Protein AF-X0V6H4-F1 (afdb_monomer_lite)

Secondary structure (DSSP, 8-state):
-HHHHHHHHHHHGGG---PPPHHHHHHHHHHHTT-HHHHHHHHHHHHHH-TT-HHHHHHHHHHHHHHHHHHHHHHHHHHHTT-HHHHHHHHHHHHHH-TT-HHHH-

Foldseek 3Di:
DVVVVVVVVVVVVVPPDPDQDPLQVQLVVCVVVLVLVSNLVSLVVSCVVPVPDPVSVVSNLVSLQSQLVVLQVVLVVCVVVVVNVSSVVSLVSSCVSPVPDPPSVD

Structure (mmCIF, N/CA/C/O backbone):
data_AF-X0V6H4-F1
#
_entry.id   AF-X0V6H4-F1
#
loop_
_atom_site.group_PDB
_atom_site.id
_atom_site.type_symbol
_atom_site.label_atom_id
_atom_site.label_alt_id
_atom_site.label_comp_id
_atom_site.label_asym_id
_atom_site.label_entity_id
_atom_site.label_seq_id
_atom_site.pdbx_PDB_ins_code
_atom_site.Cartn_x
_atom_site.Cartn_y
_atom_site.Cartn_z
_atom_site.occupancy
_atom_site.B_iso_or_equiv
_atom_site.auth_seq_id
_atom_site.auth_comp_id
_atom_site.auth_asym_id
_atom_site.auth_atom_id
_atom_site.pdbx_PDB_model_num
ATOM 1 N N . MET A 1 1 ? 27.718 -5.330 -49.406 1.00 53.28 1 MET A N 1
ATOM 2 C CA . MET A 1 1 ? 26.365 -4.816 -49.080 1.00 53.28 1 MET A CA 1
ATOM 3 C C . MET A 1 1 ? 25.532 -5.795 -48.244 1.00 53.28 1 MET A C 1
ATOM 5 O O . MET A 1 1 ? 25.154 -5.422 -47.146 1.00 53.28 1 MET A O 1
ATOM 9 N N . LYS A 1 2 ? 25.337 -7.064 -48.655 1.00 53.59 2 LYS A N 1
ATOM 10 C CA . LYS A 1 2 ? 24.585 -8.075 -47.863 1.00 53.59 2 LYS A CA 1
ATOM 11 C C . LYS A 1 2 ? 25.152 -8.359 -46.454 1.00 53.59 2 LYS A C 1
ATOM 13 O O . LYS A 1 2 ? 24.387 -8.515 -45.513 1.00 53.59 2 LYS A O 1
ATOM 18 N N . LYS A 1 3 ? 26.485 -8.360 -46.294 1.00 55.31 3 LYS A N 1
ATOM 19 C CA . LYS A 1 3 ? 27.165 -8.568 -44.995 1.00 55.31 3 LYS A CA 1
ATOM 20 C C . LYS A 1 3 ? 26.988 -7.395 -44.014 1.00 55.31 3 LYS A C 1
ATOM 22 O O . LYS A 1 3 ? 26.902 -7.619 -42.817 1.00 55.31 3 LYS A O 1
ATOM 27 N N . ILE A 1 4 ? 26.893 -6.166 -44.532 1.00 62.00 4 ILE A N 1
ATOM 28 C CA . ILE A 1 4 ? 26.668 -4.944 -43.736 1.00 62.00 4 ILE A CA 1
ATOM 29 C C . ILE A 1 4 ? 25.207 -4.892 -43.271 1.00 62.00 4 ILE A C 1
ATOM 31 O O . ILE A 1 4 ? 24.944 -4.572 -42.120 1.00 62.00 4 ILE A O 1
ATOM 35 N N . ALA A 1 5 ? 24.269 -5.304 -44.132 1.00 60.19 5 ALA A N 1
ATOM 36 C CA . ALA A 1 5 ? 22.863 -5.454 -43.761 1.00 60.19 5 ALA A CA 1
ATOM 37 C C . ALA A 1 5 ? 22.659 -6.510 -42.656 1.00 60.19 5 ALA A C 1
ATOM 39 O O . ALA A 1 5 ? 21.911 -6.268 -41.716 1.00 60.19 5 ALA A O 1
ATOM 40 N N . PHE A 1 6 ? 23.374 -7.640 -42.712 1.00 59.28 6 PHE A N 1
ATOM 41 C CA . PHE A 1 6 ? 23.331 -8.663 -41.656 1.00 59.28 6 PHE A CA 1
ATOM 42 C C . PHE A 1 6 ? 23.915 -8.173 -40.320 1.00 59.28 6 PHE A C 1
ATOM 44 O O . PHE A 1 6 ? 23.364 -8.470 -39.264 1.00 59.28 6 PHE A O 1
ATOM 51 N N . LEU A 1 7 ? 24.995 -7.385 -40.362 1.00 60.38 7 LEU A N 1
ATOM 52 C CA . LEU A 1 7 ? 25.609 -6.775 -39.176 1.00 60.38 7 LEU A CA 1
ATOM 53 C C . LEU A 1 7 ? 24.702 -5.718 -38.523 1.00 60.38 7 LEU A C 1
ATOM 55 O O . LEU A 1 7 ? 24.609 -5.671 -37.300 1.00 60.38 7 LEU A O 1
ATOM 59 N N . LEU A 1 8 ? 23.988 -4.918 -39.319 1.00 60.44 8 LEU A N 1
ATOM 60 C CA . LEU A 1 8 ? 23.044 -3.912 -38.815 1.00 60.44 8 LEU A CA 1
ATOM 61 C C . LEU A 1 8 ? 21.801 -4.536 -38.162 1.00 60.44 8 LEU A C 1
ATOM 63 O O . LEU A 1 8 ? 21.331 -4.034 -37.144 1.00 60.44 8 LEU A O 1
ATOM 67 N N . VAL A 1 9 ? 21.305 -5.657 -38.694 1.00 63.47 9 VAL A N 1
ATOM 68 C CA . VAL A 1 9 ? 20.187 -6.403 -38.089 1.00 63.47 9 VAL A CA 1
ATOM 69 C C . VAL A 1 9 ? 20.598 -7.034 -36.753 1.00 63.47 9 VAL A C 1
ATOM 71 O O . VAL A 1 9 ? 19.812 -7.015 -35.812 1.00 63.47 9 VAL A O 1
ATOM 74 N N . PHE A 1 10 ? 21.833 -7.529 -36.621 1.00 60.53 10 PHE A N 1
ATOM 75 C CA . PHE A 1 10 ? 22.304 -8.164 -35.382 1.00 60.53 10 PHE A CA 1
ATOM 76 C C . PHE A 1 10 ? 22.498 -7.165 -34.223 1.00 60.53 10 PHE A C 1
ATOM 78 O O . PHE A 1 10 ? 22.247 -7.503 -33.069 1.00 60.53 10 PHE A O 1
ATOM 85 N N . VAL A 1 11 ? 22.885 -5.917 -34.517 1.00 61.41 11 VAL A N 1
ATOM 86 C CA . VAL A 1 11 ? 23.034 -4.847 -33.508 1.00 61.41 11 VAL A CA 1
ATOM 87 C C . VAL A 1 11 ? 21.676 -4.337 -33.001 1.00 61.41 11 VAL A C 1
ATOM 89 O O . VAL A 1 11 ? 21.554 -3.975 -31.831 1.00 61.41 11 VAL A O 1
ATOM 92 N N . ALA A 1 12 ? 20.632 -4.364 -33.836 1.00 59.81 12 ALA A N 1
ATOM 93 C CA . ALA A 1 12 ? 19.298 -3.883 -33.466 1.00 59.81 12 ALA A CA 1
ATOM 94 C C . ALA A 1 12 ? 18.572 -4.778 -32.437 1.00 59.81 12 ALA A C 1
ATOM 96 O O . ALA A 1 12 ? 17.692 -4.304 -31.723 1.00 59.81 12 ALA A O 1
ATOM 97 N N . VAL A 1 13 ? 18.949 -6.056 -32.318 1.00 62.19 13 VAL A N 1
ATOM 98 C CA . VAL A 1 13 ? 18.278 -7.024 -31.424 1.00 62.19 13 VAL A CA 1
ATOM 99 C C . VAL A 1 13 ? 18.721 -6.881 -29.956 1.00 62.19 13 VAL A C 1
ATOM 101 O O . VAL A 1 13 ? 18.020 -7.326 -29.052 1.00 62.19 13 VAL A O 1
ATOM 104 N N . PHE A 1 14 ? 19.836 -6.196 -29.676 1.00 55.81 14 PHE A N 1
ATOM 105 C CA . PHE A 1 14 ? 20.373 -6.059 -28.312 1.00 55.81 14 PHE A CA 1
ATOM 106 C C . PHE A 1 14 ? 19.717 -4.964 -27.450 1.00 55.81 14 PHE A C 1
ATOM 108 O O . PHE A 1 14 ? 20.099 -4.780 -26.297 1.00 55.81 14 PHE A O 1
ATOM 115 N N . TRP A 1 15 ? 18.696 -4.272 -27.955 1.00 56.38 15 TRP A N 1
ATOM 116 C CA . TRP A 1 15 ? 18.015 -3.177 -27.247 1.00 56.38 15 TRP A CA 1
ATOM 117 C C . TRP A 1 15 ? 16.697 -3.607 -26.576 1.00 56.38 15 TRP A C 1
ATOM 119 O O . TRP A 1 15 ? 15.794 -2.796 -26.397 1.00 56.38 15 TRP A O 1
ATOM 129 N N . GLY A 1 16 ? 16.550 -4.894 -26.236 1.00 55.91 16 GLY A N 1
ATOM 130 C CA . GLY A 1 16 ? 15.263 -5.462 -25.809 1.00 55.91 16 GLY A CA 1
ATOM 131 C C . GLY A 1 16 ? 15.116 -5.867 -24.339 1.00 55.91 16 GLY A C 1
ATOM 132 O O . GLY A 1 16 ? 14.002 -6.166 -23.922 1.00 55.91 16 GLY A O 1
ATOM 133 N N . CYS A 1 17 ? 16.182 -5.898 -23.533 1.00 61.69 17 CYS A N 1
ATOM 134 C CA . CYS A 1 17 ? 16.081 -6.323 -22.130 1.00 61.69 17 CYS A CA 1
ATOM 135 C C . CYS A 1 17 ? 15.964 -5.103 -21.204 1.00 61.69 17 CYS A C 1
ATOM 137 O O . CYS A 1 17 ? 16.957 -4.626 -20.655 1.00 61.69 17 CYS A O 1
ATOM 139 N N . GLN A 1 18 ? 14.751 -4.567 -21.031 1.00 67.19 18 GLN A N 1
ATOM 140 C CA . GLN A 1 18 ? 14.499 -3.600 -19.959 1.00 67.19 18 GLN A CA 1
ATOM 141 C C . GLN A 1 18 ? 14.518 -4.332 -18.610 1.00 67.19 18 GLN A C 1
ATOM 143 O O . GLN A 1 18 ? 13.530 -4.924 -18.181 1.00 67.19 18 GLN A O 1
ATOM 148 N N . THR A 1 19 ? 15.664 -4.299 -17.933 1.00 82.44 19 THR A N 1
ATOM 149 C CA . THR A 1 19 ? 15.780 -4.734 -16.537 1.00 82.44 19 THR A CA 1
ATOM 150 C C . THR A 1 19 ? 14.934 -3.818 -15.652 1.00 82.44 19 THR A C 1
ATOM 152 O O . THR A 1 19 ? 15.075 -2.596 -15.709 1.00 82.44 19 THR A O 1
ATOM 155 N N . PHE A 1 20 ? 14.072 -4.394 -14.810 1.00 88.81 20 PHE A N 1
ATOM 156 C CA . PHE A 1 20 ? 13.294 -3.616 -13.843 1.00 88.81 20 PHE A CA 1
ATOM 157 C C . PHE A 1 20 ? 14.189 -2.849 -12.862 1.00 88.81 20 PHE A C 1
ATOM 159 O O . PHE A 1 20 ? 15.260 -3.326 -12.470 1.00 88.81 20 PHE A O 1
ATOM 166 N N . SER A 1 21 ? 13.716 -1.680 -12.431 1.00 94.50 21 SER A N 1
ATOM 167 C CA . SER A 1 21 ? 14.443 -0.805 -11.518 1.00 94.50 21 SER A CA 1
ATOM 168 C C . SER A 1 21 ? 14.668 -1.480 -10.158 1.00 94.50 21 SER A C 1
ATOM 170 O O . SER A 1 21 ? 13.835 -2.280 -9.715 1.00 94.50 21 SER A O 1
ATOM 172 N N . PRO A 1 22 ? 15.760 -1.147 -9.446 1.00 96.62 22 PRO A N 1
ATOM 173 C CA . PRO A 1 22 ? 15.971 -1.624 -8.081 1.00 96.62 22 PRO A CA 1
ATOM 174 C C . PRO A 1 22 ? 14.790 -1.300 -7.158 1.00 96.62 22 PRO A C 1
ATOM 176 O O . PRO A 1 22 ? 14.370 -2.149 -6.382 1.00 96.62 22 PRO A O 1
ATOM 179 N N . SER A 1 23 ? 14.184 -0.115 -7.305 1.00 97.75 23 SER A N 1
ATOM 180 C CA . SER A 1 23 ? 13.012 0.288 -6.521 1.00 97.75 23 SER A CA 1
ATOM 181 C C . SER A 1 23 ? 11.805 -0.618 -6.758 1.00 97.75 23 SER A C 1
ATOM 183 O O . SER A 1 23 ? 11.145 -0.995 -5.799 1.00 97.75 23 SER A O 1
ATOM 185 N N . TYR A 1 24 ? 11.546 -1.035 -8.002 1.00 98.19 24 TYR A N 1
ATOM 186 C CA . TYR A 1 24 ? 10.476 -1.994 -8.285 1.00 98.19 24 TYR A CA 1
ATOM 187 C C . TYR A 1 24 ? 10.735 -3.356 -7.632 1.00 98.19 24 TYR A C 1
ATOM 189 O O . TYR A 1 24 ? 9.814 -3.971 -7.094 1.00 98.19 24 TYR A O 1
ATOM 197 N N . LYS A 1 25 ? 11.989 -3.825 -7.646 1.00 97.75 25 LYS A N 1
ATOM 198 C CA . LYS A 1 25 ? 12.363 -5.092 -7.003 1.00 97.75 25 LYS A CA 1
ATOM 199 C C . LYS A 1 25 ? 12.148 -5.033 -5.492 1.00 97.75 25 LYS A C 1
ATOM 201 O O . LYS A 1 25 ? 11.452 -5.895 -4.971 1.00 97.75 25 LYS A O 1
ATOM 206 N N . SER A 1 26 ? 12.638 -3.989 -4.822 1.00 98.56 26 SER A N 1
ATOM 207 C CA . SER A 1 26 ? 12.424 -3.803 -3.380 1.00 98.56 26 SER A CA 1
ATOM 208 C C . SER A 1 26 ? 10.943 -3.660 -3.021 1.00 98.56 26 SER A C 1
ATOM 210 O O . SER A 1 26 ? 10.497 -4.233 -2.037 1.00 98.56 26 SER A O 1
ATOM 212 N N . GLY A 1 27 ? 10.151 -2.964 -3.846 1.00 98.44 27 GLY A N 1
ATOM 213 C CA . GLY A 1 27 ? 8.703 -2.880 -3.632 1.00 98.44 27 GLY A CA 1
ATOM 214 C C . GLY A 1 27 ? 8.012 -4.236 -3.765 1.00 98.44 27 GLY A C 1
ATOM 215 O O . GLY A 1 27 ? 7.090 -4.538 -3.017 1.00 98.44 27 GLY A O 1
ATOM 216 N N . THR A 1 28 ? 8.499 -5.081 -4.673 1.00 98.44 28 THR A N 1
ATOM 217 C CA . THR A 1 28 ? 7.991 -6.447 -4.858 1.00 98.44 28 THR A CA 1
ATOM 218 C C . THR A 1 28 ? 8.366 -7.357 -3.698 1.00 98.44 28 THR A C 1
ATOM 220 O O . THR A 1 28 ? 7.541 -8.150 -3.264 1.00 98.44 28 THR A O 1
ATOM 223 N N . GLU A 1 29 ? 9.574 -7.219 -3.164 1.00 98.62 29 GLU A N 1
ATOM 224 C CA . GLU A 1 29 ? 10.008 -7.936 -1.966 1.00 98.62 29 GLU A CA 1
ATOM 225 C C . GLU A 1 29 ? 9.170 -7.546 -0.740 1.00 98.62 29 GLU A C 1
ATOM 227 O O . GLU A 1 29 ? 8.610 -8.421 -0.082 1.00 98.62 29 GLU A O 1
ATOM 232 N N . ALA A 1 30 ? 8.977 -6.246 -0.501 1.00 98.69 30 ALA A N 1
ATOM 233 C CA . ALA A 1 30 ? 8.099 -5.752 0.560 1.00 98.69 30 ALA A CA 1
ATOM 234 C C . ALA A 1 30 ? 6.653 -6.259 0.390 1.00 98.69 30 ALA A C 1
ATOM 236 O O . ALA A 1 30 ? 6.048 -6.753 1.337 1.00 98.69 30 ALA A O 1
ATOM 237 N N . ALA A 1 31 ? 6.117 -6.231 -0.835 1.00 98.38 31 ALA A N 1
ATOM 238 C CA . ALA A 1 31 ? 4.785 -6.755 -1.136 1.00 98.38 31 ALA A CA 1
ATOM 239 C C . ALA A 1 31 ? 4.658 -8.264 -0.849 1.00 98.38 31 ALA A C 1
ATOM 241 O O . ALA A 1 31 ? 3.638 -8.706 -0.323 1.00 98.38 31 ALA A O 1
ATOM 242 N N . ILE A 1 32 ? 5.685 -9.063 -1.160 1.00 98.31 32 ILE A N 1
ATOM 243 C CA . ILE A 1 32 ? 5.721 -10.501 -0.834 1.00 98.31 32 ILE A CA 1
ATOM 244 C C . ILE A 1 32 ? 5.680 -10.713 0.685 1.00 98.31 32 ILE A C 1
ATOM 246 O O . ILE A 1 32 ? 4.969 -11.601 1.159 1.00 98.31 32 ILE A O 1
ATOM 250 N N . ASN A 1 33 ? 6.379 -9.865 1.439 1.00 98.31 33 ASN A N 1
ATOM 251 C CA . ASN A 1 33 ? 6.387 -9.890 2.901 1.00 98.31 33 ASN A CA 1
ATOM 252 C C . ASN A 1 33 ? 5.122 -9.285 3.531 1.00 98.31 33 ASN A C 1
ATOM 254 O O . ASN A 1 33 ? 4.963 -9.355 4.745 1.00 98.31 33 ASN A O 1
ATOM 258 N N . LYS A 1 34 ? 4.194 -8.761 2.713 1.00 97.88 34 LYS A N 1
ATOM 259 C CA . LYS A 1 34 ? 2.993 -8.017 3.130 1.00 97.88 34 LYS A CA 1
ATOM 260 C C . LYS A 1 34 ? 3.298 -6.705 3.860 1.00 97.88 34 LYS A C 1
ATOM 262 O O . LYS A 1 34 ? 2.420 -6.149 4.511 1.00 97.88 34 LYS A O 1
ATOM 267 N N . ASP A 1 35 ? 4.500 -6.170 3.681 1.00 98.31 35 ASP A N 1
ATOM 268 C CA . ASP A 1 35 ? 4.892 -4.844 4.155 1.00 98.31 35 ASP A CA 1
ATOM 269 C C . ASP A 1 35 ? 4.356 -3.785 3.177 1.00 98.31 35 ASP A C 1
ATOM 271 O O . ASP A 1 35 ? 5.102 -3.150 2.424 1.00 98.31 35 ASP A O 1
ATOM 275 N N . TRP A 1 36 ? 3.028 -3.645 3.116 1.00 98.31 36 TRP A N 1
ATOM 276 C CA . TRP A 1 36 ? 2.349 -2.903 2.050 1.00 98.31 36 TRP A CA 1
ATOM 277 C C . TRP A 1 36 ? 2.708 -1.418 2.016 1.00 98.31 36 TRP A C 1
ATOM 279 O O . TRP A 1 36 ? 2.911 -0.877 0.929 1.00 98.31 36 TRP A O 1
ATOM 289 N N . ASP A 1 37 ? 2.873 -0.778 3.173 1.00 98.25 37 ASP A N 1
ATOM 290 C CA . ASP A 1 37 ? 3.331 0.613 3.261 1.00 98.25 37 ASP A CA 1
ATOM 291 C C . ASP A 1 37 ? 4.702 0.810 2.605 1.00 98.25 37 ASP A C 1
ATOM 293 O O . ASP A 1 37 ? 4.932 1.765 1.857 1.00 98.25 37 ASP A O 1
ATOM 297 N N . GLU A 1 38 ? 5.635 -0.108 2.860 1.00 98.62 38 GLU A N 1
ATOM 298 C CA . GLU A 1 38 ? 6.98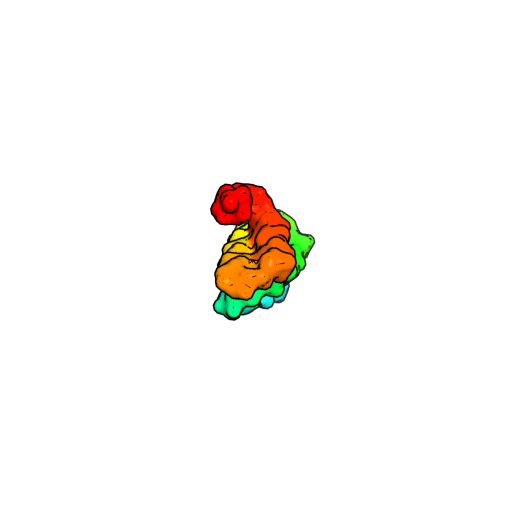0 -0.027 2.297 1.00 98.62 38 GLU A CA 1
ATOM 299 C C . GLU A 1 38 ? 6.967 -0.360 0.800 1.00 98.62 38 GLU A C 1
ATOM 301 O O . GLU A 1 38 ? 7.627 0.312 -0.001 1.00 98.62 38 GLU A O 1
ATOM 306 N N . ALA A 1 39 ? 6.127 -1.315 0.392 1.00 98.75 39 ALA A N 1
ATOM 307 C CA . ALA A 1 39 ? 5.876 -1.602 -1.012 1.00 98.75 39 ALA A CA 1
ATOM 308 C C . ALA A 1 39 ? 5.375 -0.359 -1.764 1.00 98.75 39 ALA A C 1
ATOM 310 O O . ALA A 1 39 ? 5.904 -0.044 -2.835 1.00 98.75 39 ALA A O 1
ATOM 311 N N . VAL A 1 40 ? 4.420 0.392 -1.196 1.00 98.56 40 VAL A N 1
ATOM 312 C CA . VAL A 1 40 ? 3.926 1.653 -1.774 1.00 98.56 40 VAL A CA 1
ATOM 313 C C . VAL A 1 40 ? 5.076 2.639 -1.972 1.00 98.56 40 VAL A C 1
ATOM 315 O O . VAL A 1 40 ? 5.288 3.084 -3.100 1.00 98.56 40 VAL A O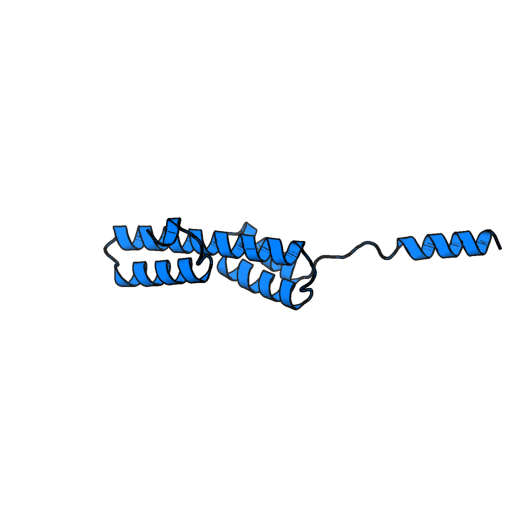 1
ATOM 318 N N . LYS A 1 41 ? 5.891 2.912 -0.944 1.00 98.56 41 LYS A N 1
ATOM 319 C CA . LYS A 1 41 ? 7.020 3.861 -1.049 1.00 98.56 41 LYS A CA 1
ATOM 320 C C . LYS A 1 41 ? 8.020 3.479 -2.141 1.00 98.56 41 LYS A C 1
ATOM 322 O O . LYS A 1 41 ? 8.542 4.335 -2.862 1.00 98.56 41 LYS A O 1
ATOM 327 N N . HIS A 1 42 ? 8.340 2.193 -2.253 1.00 98.75 42 HIS A N 1
ATOM 328 C CA . HIS A 1 42 ? 9.270 1.699 -3.264 1.00 98.75 42 HIS A CA 1
ATOM 329 C C . HIS A 1 42 ? 8.685 1.766 -4.676 1.00 98.75 42 HIS A C 1
ATOM 331 O O . HIS A 1 42 ? 9.384 2.166 -5.614 1.00 98.75 42 HIS A O 1
ATOM 337 N N . TYR A 1 43 ? 7.408 1.423 -4.841 1.00 98.69 43 TYR A N 1
ATOM 338 C CA . TYR A 1 43 ? 6.737 1.535 -6.129 1.00 98.69 43 TYR A CA 1
ATOM 339 C C . TYR A 1 43 ? 6.511 2.987 -6.551 1.00 98.69 43 TYR A C 1
ATOM 341 O O . TYR A 1 43 ? 6.653 3.282 -7.735 1.00 98.69 43 TYR A O 1
ATOM 349 N N . GLU A 1 44 ? 6.267 3.914 -5.625 1.00 98.50 44 GLU A N 1
ATOM 350 C CA . GLU A 1 44 ? 6.249 5.353 -5.917 1.00 98.50 44 GLU A CA 1
ATOM 351 C C . GLU A 1 44 ? 7.586 5.814 -6.486 1.00 98.50 44 GLU A C 1
ATOM 353 O O . GLU A 1 44 ? 7.618 6.443 -7.541 1.00 98.50 44 GLU A O 1
ATOM 358 N N . ARG A 1 45 ? 8.704 5.419 -5.864 1.00 98.56 45 ARG A N 1
ATOM 359 C CA . ARG A 1 45 ? 10.045 5.695 -6.402 1.00 98.56 45 ARG A CA 1
ATOM 360 C C . ARG A 1 45 ? 10.254 5.080 -7.788 1.00 98.56 45 ARG A C 1
ATOM 362 O O . ARG A 1 45 ? 10.838 5.728 -8.654 1.00 98.56 45 ARG A O 1
ATOM 369 N N . ALA A 1 46 ? 9.748 3.870 -8.033 1.00 98.19 46 ALA A N 1
ATOM 370 C CA . ALA A 1 46 ? 9.810 3.249 -9.356 1.00 98.19 46 ALA A CA 1
ATOM 371 C C . ALA A 1 46 ? 9.000 4.037 -10.405 1.00 98.19 46 ALA A C 1
ATOM 373 O O . ALA A 1 46 ? 9.503 4.278 -11.502 1.00 98.19 46 ALA A O 1
ATOM 374 N N . VAL A 1 47 ? 7.787 4.483 -10.060 1.00 98.38 47 VAL A N 1
ATOM 375 C CA . VAL A 1 47 ? 6.933 5.311 -10.927 1.00 98.38 47 VAL A CA 1
ATOM 376 C C . VAL A 1 47 ? 7.553 6.686 -11.171 1.00 98.38 47 VAL A C 1
ATOM 378 O O . VAL A 1 47 ? 7.501 7.166 -12.295 1.00 98.38 47 VAL A O 1
ATOM 381 N N . LEU A 1 48 ? 8.177 7.311 -10.171 1.00 97.94 48 LEU A N 1
ATOM 382 C CA . LEU A 1 48 ? 8.889 8.580 -10.353 1.00 97.94 48 LEU A CA 1
ATOM 383 C C . LEU A 1 48 ? 10.064 8.443 -11.332 1.00 97.94 48 LEU A C 1
ATOM 385 O O . LEU A 1 48 ? 10.304 9.352 -12.123 1.00 97.94 48 LEU A O 1
ATOM 389 N N . GLY A 1 49 ? 10.773 7.310 -11.301 1.00 96.62 49 GLY A N 1
ATOM 390 C CA . GLY A 1 49 ? 11.886 7.030 -12.211 1.00 96.62 49 GLY A CA 1
ATOM 391 C C . GLY A 1 49 ? 11.458 6.737 -13.654 1.00 96.62 49 GLY A C 1
ATOM 392 O O . GLY A 1 49 ? 12.164 7.114 -14.586 1.00 96.62 49 GLY A O 1
ATOM 393 N N . ASP A 1 50 ? 10.307 6.090 -13.851 1.00 96.38 50 ASP A N 1
ATOM 394 C CA . ASP A 1 50 ? 9.713 5.865 -15.174 1.00 96.38 50 ASP A CA 1
ATOM 395 C C . ASP A 1 50 ? 8.174 5.967 -15.115 1.00 96.38 50 ASP A C 1
ATOM 397 O O . ASP A 1 50 ? 7.473 4.954 -14.988 1.00 96.38 50 ASP A O 1
ATOM 401 N N . PRO A 1 51 ? 7.616 7.189 -15.245 1.00 96.75 51 PRO A N 1
ATOM 402 C CA . PRO A 1 51 ? 6.176 7.411 -15.112 1.00 96.75 51 PRO A CA 1
ATOM 403 C C . PRO A 1 51 ? 5.347 6.745 -16.212 1.00 96.75 51 PRO A C 1
ATOM 405 O O . PRO A 1 51 ? 4.152 6.491 -16.029 1.00 96.75 51 PRO A O 1
ATOM 408 N N . LYS A 1 52 ? 5.952 6.458 -17.374 1.00 95.94 52 LYS A N 1
ATOM 409 C CA . LYS A 1 52 ? 5.267 5.852 -18.526 1.00 95.94 52 LYS A CA 1
ATOM 410 C C . LYS A 1 52 ? 5.217 4.329 -18.438 1.00 95.94 52 LYS A C 1
ATOM 412 O O . LYS A 1 52 ? 4.355 3.731 -19.089 1.00 95.94 52 LYS A O 1
ATOM 417 N N . ASN A 1 53 ? 5.990 3.715 -17.547 1.00 96.56 53 ASN A N 1
ATOM 418 C CA . ASN A 1 53 ? 5.943 2.283 -17.291 1.00 96.56 53 ASN A CA 1
ATOM 419 C C . ASN A 1 53 ? 4.604 1.835 -16.680 1.00 96.56 53 ASN A C 1
ATOM 421 O O . ASN A 1 53 ? 4.277 2.139 -15.531 1.00 96.56 53 ASN A O 1
ATOM 425 N N . SER A 1 54 ? 3.814 1.081 -17.445 1.00 96.88 54 SER A N 1
ATOM 426 C CA . SER A 1 54 ? 2.522 0.566 -16.982 1.00 96.88 54 SER A CA 1
ATOM 427 C C . SER A 1 54 ? 2.652 -0.454 -15.850 1.00 96.88 54 SER A C 1
ATOM 429 O O . SER A 1 54 ? 1.779 -0.493 -14.985 1.00 96.88 54 SER A O 1
ATOM 431 N N . VAL A 1 55 ? 3.740 -1.231 -15.809 1.00 96.62 55 VAL A N 1
ATOM 432 C CA . VAL A 1 55 ? 3.981 -2.241 -14.768 1.00 96.62 55 VAL A CA 1
ATOM 433 C C . VAL A 1 55 ? 4.180 -1.570 -13.413 1.00 96.62 55 VAL A C 1
ATOM 435 O O . VAL A 1 55 ? 3.569 -1.991 -12.433 1.00 96.62 55 VAL A O 1
ATOM 438 N N . TYR A 1 56 ? 4.966 -0.491 -13.352 1.00 97.88 56 TYR A N 1
ATOM 439 C CA . TYR A 1 56 ? 5.204 0.235 -12.099 1.00 97.88 56 TYR A CA 1
ATOM 440 C C . TYR A 1 56 ? 3.937 0.908 -11.583 1.00 97.88 56 TYR A C 1
ATOM 442 O O . TYR A 1 56 ? 3.614 0.782 -10.404 1.00 97.88 56 TYR A O 1
ATOM 450 N N . ARG A 1 57 ? 3.172 1.559 -12.470 1.00 98.06 57 ARG A N 1
ATOM 451 C CA . ARG A 1 57 ? 1.900 2.186 -12.084 1.00 98.06 57 ARG A CA 1
ATOM 452 C C . ARG A 1 57 ? 0.892 1.159 -11.576 1.00 98.06 57 ARG A C 1
ATOM 454 O O . ARG A 1 57 ? 0.234 1.400 -10.569 1.00 98.06 57 ARG A O 1
ATOM 461 N N . LEU A 1 58 ? 0.785 0.012 -12.248 1.00 98.12 58 LEU A N 1
ATOM 462 C CA . LEU A 1 58 ? -0.115 -1.061 -11.830 1.00 98.12 58 LEU A CA 1
ATOM 463 C C . LEU A 1 58 ? 0.305 -1.662 -10.484 1.00 98.12 58 LEU A C 1
ATOM 465 O O . LEU A 1 58 ? -0.552 -1.927 -9.644 1.00 98.12 58 LEU A O 1
ATOM 469 N N . ALA A 1 59 ? 1.606 -1.866 -10.270 1.00 98.25 59 ALA A N 1
ATOM 470 C CA . ALA A 1 59 ? 2.127 -2.367 -9.003 1.00 98.25 59 ALA A CA 1
ATOM 471 C C . ALA A 1 59 ? 1.852 -1.392 -7.850 1.00 98.25 59 ALA A C 1
ATOM 473 O O . ALA A 1 59 ? 1.335 -1.814 -6.820 1.00 98.25 59 ALA A O 1
ATOM 474 N N . LEU A 1 60 ? 2.082 -0.091 -8.059 1.00 98.50 60 LEU A N 1
ATOM 475 C CA . LEU A 1 60 ? 1.744 0.946 -7.084 1.00 98.50 60 LEU A CA 1
ATOM 476 C C . LEU A 1 60 ? 0.248 0.948 -6.748 1.00 98.50 60 LEU A C 1
ATOM 478 O O . LEU A 1 60 ? -0.120 0.952 -5.577 1.00 98.50 60 LEU A O 1
ATOM 482 N N . MET A 1 61 ? -0.615 0.911 -7.766 1.00 97.69 61 MET A N 1
ATOM 483 C CA . MET A 1 61 ? -2.067 0.878 -7.570 1.00 97.69 61 MET A CA 1
ATOM 484 C C . MET A 1 61 ? -2.487 -0.322 -6.713 1.00 97.69 61 MET A C 1
ATOM 486 O O . MET A 1 61 ? -3.242 -0.166 -5.760 1.00 97.69 61 MET A O 1
ATOM 490 N N . ARG A 1 62 ? -1.966 -1.517 -7.018 1.00 97.12 62 ARG A N 1
ATOM 491 C CA . ARG A 1 62 ? -2.261 -2.738 -6.253 1.00 97.12 62 ARG A CA 1
ATOM 492 C C . ARG A 1 62 ? -1.746 -2.664 -4.818 1.00 97.12 62 ARG A C 1
ATOM 494 O O . ARG A 1 62 ? -2.469 -3.060 -3.912 1.00 97.12 62 ARG A O 1
ATOM 501 N N . ALA A 1 63 ? -0.532 -2.152 -4.616 1.00 98.38 63 ALA A N 1
ATOM 502 C CA . ALA A 1 63 ? 0.050 -2.002 -3.286 1.00 98.38 63 ALA A CA 1
ATOM 503 C C . ALA A 1 63 ? -0.756 -1.030 -2.416 1.00 98.38 63 ALA A C 1
ATOM 505 O O . ALA A 1 63 ? -0.995 -1.331 -1.255 1.00 98.38 63 ALA A O 1
ATOM 506 N N . ARG A 1 64 ? -1.245 0.082 -2.983 1.00 97.81 64 ARG A N 1
ATOM 507 C CA . ARG A 1 64 ? -2.114 1.025 -2.262 1.00 97.81 64 ARG A CA 1
ATOM 508 C C . ARG A 1 64 ? -3.432 0.381 -1.838 1.00 97.81 64 ARG A C 1
ATOM 510 O O . ARG A 1 64 ? -3.797 0.470 -0.675 1.00 97.81 64 ARG A O 1
ATOM 517 N N . VAL A 1 65 ? -4.100 -0.341 -2.738 1.00 96.75 65 VAL A N 1
ATOM 518 C CA . VAL A 1 65 ? -5.324 -1.081 -2.381 1.00 96.75 65 VAL A CA 1
ATOM 519 C C . VAL A 1 65 ? -5.044 -2.089 -1.259 1.00 96.75 65 VAL A C 1
ATOM 521 O O . VAL A 1 65 ? -5.803 -2.170 -0.298 1.00 96.75 65 VAL A O 1
ATOM 524 N N . ALA A 1 66 ? -3.935 -2.829 -1.342 1.00 97.12 66 ALA A N 1
ATOM 525 C CA . ALA A 1 66 ? -3.551 -3.791 -0.311 1.00 97.12 66 ALA A CA 1
ATOM 526 C C . ALA A 1 66 ? -3.249 -3.125 1.045 1.00 97.12 66 ALA A C 1
ATOM 528 O O . ALA A 1 66 ? -3.746 -3.601 2.062 1.00 97.12 66 ALA A O 1
ATOM 529 N N . ALA A 1 67 ? -2.517 -2.005 1.057 1.00 98.06 67 ALA A N 1
ATOM 530 C CA . ALA A 1 67 ? -2.267 -1.214 2.263 1.00 98.06 67 ALA A CA 1
ATOM 531 C C . ALA A 1 67 ? -3.579 -0.704 2.879 1.00 98.06 67 ALA A C 1
ATOM 533 O O . ALA A 1 67 ? -3.788 -0.827 4.082 1.00 98.06 67 ALA A O 1
ATOM 534 N N . GLY A 1 68 ? -4.509 -0.219 2.048 1.00 97.19 68 GLY A N 1
ATOM 535 C CA . GLY A 1 68 ? -5.843 0.187 2.489 1.00 97.19 68 GLY A CA 1
ATOM 536 C C . GLY A 1 68 ? -6.593 -0.934 3.218 1.00 97.19 68 GLY A C 1
ATOM 537 O O . GLY A 1 68 ? -7.129 -0.720 4.304 1.00 97.19 68 GLY A O 1
ATOM 538 N N . TYR A 1 69 ? -6.582 -2.153 2.670 1.00 96.38 69 TYR A N 1
ATOM 539 C CA . TYR A 1 69 ? -7.191 -3.313 3.330 1.00 96.38 69 TYR A CA 1
ATOM 540 C C . TYR A 1 69 ? -6.480 -3.732 4.620 1.00 96.38 69 TYR A C 1
ATOM 542 O O . TYR A 1 69 ? -7.153 -4.154 5.561 1.00 96.38 69 TYR A O 1
ATOM 550 N N . ASP A 1 70 ? -5.154 -3.627 4.676 1.00 97.44 70 ASP A N 1
ATOM 551 C CA . ASP A 1 70 ? -4.377 -3.968 5.870 1.00 97.44 70 ASP A CA 1
ATOM 552 C C . ASP A 1 70 ? -4.702 -3.024 7.038 1.00 97.44 70 ASP A C 1
ATOM 554 O O . ASP A 1 70 ? -5.081 -3.467 8.127 1.00 97.44 70 ASP A O 1
ATOM 558 N N . HIS A 1 71 ? -4.707 -1.716 6.769 1.00 98.06 71 HIS A N 1
ATOM 559 C CA . HIS A 1 71 ? -5.131 -0.701 7.731 1.00 98.06 71 HIS A CA 1
ATOM 560 C C . HIS A 1 71 ? -6.599 -0.868 8.145 1.00 98.06 71 HIS A C 1
ATOM 562 O O . HIS A 1 71 ? -6.911 -0.808 9.334 1.00 98.06 71 HIS A O 1
ATOM 568 N N . LEU A 1 72 ? -7.505 -1.170 7.206 1.00 96.62 72 LEU A N 1
ATOM 569 C CA . LEU A 1 72 ? -8.911 -1.454 7.517 1.00 96.62 72 LEU A CA 1
ATOM 570 C C . LEU A 1 72 ? -9.055 -2.648 8.472 1.00 96.62 72 LEU A C 1
ATOM 572 O O . LEU A 1 72 ? -9.843 -2.612 9.420 1.00 96.62 72 LEU A O 1
ATOM 576 N N . TYR A 1 73 ? -8.317 -3.727 8.215 1.00 96.56 73 TYR A N 1
ATOM 577 C CA . TYR A 1 73 ? -8.341 -4.913 9.062 1.00 96.56 73 TYR A CA 1
ATOM 578 C C . TYR A 1 73 ? -7.883 -4.580 10.486 1.00 96.56 73 TYR A C 1
ATOM 580 O O . TYR A 1 73 ? -8.578 -4.907 11.452 1.00 96.56 73 TYR A O 1
ATOM 588 N N . LYS A 1 74 ? -6.769 -3.854 10.616 1.00 97.81 74 LYS A N 1
ATOM 589 C CA . LYS A 1 74 ? -6.244 -3.397 11.905 1.00 97.81 74 LYS A CA 1
ATOM 590 C C . LYS A 1 74 ? -7.216 -2.461 12.629 1.00 97.81 74 LYS A C 1
ATOM 592 O O . LYS A 1 74 ? -7.445 -2.625 13.827 1.00 97.81 74 LYS A O 1
ATOM 597 N N . ALA A 1 75 ? -7.85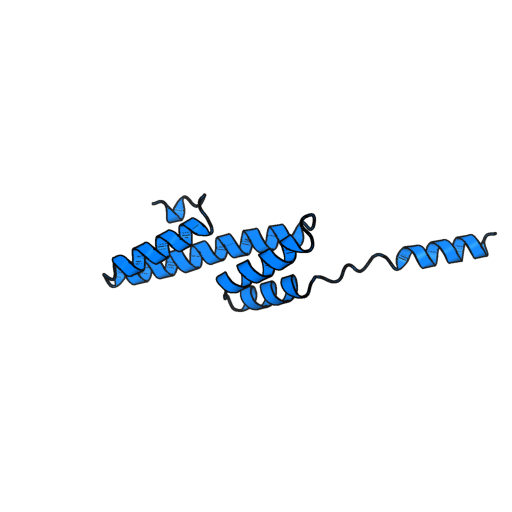2 -1.541 11.906 1.00 97.38 75 ALA A N 1
ATOM 598 C CA . ALA A 1 75 ? -8.871 -0.647 12.448 1.00 97.38 75 ALA A CA 1
ATOM 599 C C . ALA A 1 75 ? -10.039 -1.426 13.072 1.00 97.38 75 ALA A C 1
ATOM 601 O O . ALA A 1 75 ? -10.460 -1.138 14.194 1.00 97.38 75 ALA A O 1
ATOM 602 N N . ARG A 1 76 ? -10.528 -2.466 12.383 1.00 96.62 76 ARG A N 1
ATOM 603 C CA . ARG A 1 76 ? -11.613 -3.331 12.876 1.00 96.62 76 ARG A CA 1
ATOM 604 C C . ARG A 1 76 ? -11.217 -4.123 14.121 1.00 96.62 76 ARG A C 1
ATOM 606 O O . ARG A 1 76 ? -12.038 -4.258 15.026 1.00 96.62 76 ARG A O 1
ATOM 613 N N . GLN A 1 77 ?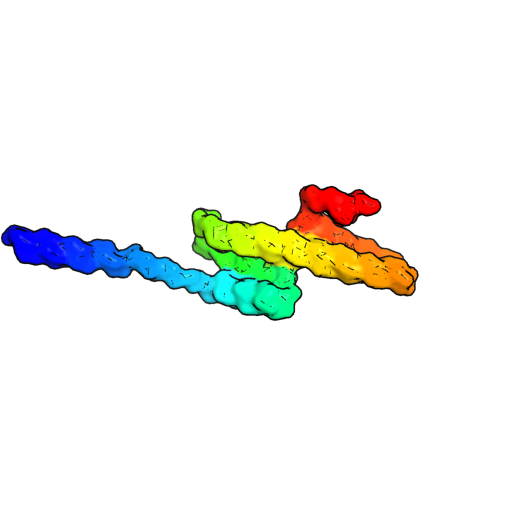 -9.975 -4.605 14.199 1.00 98.19 77 GLN A N 1
ATOM 614 C CA . GLN A 1 77 ? -9.462 -5.266 15.404 1.00 98.19 77 GLN A CA 1
ATOM 615 C C . GLN A 1 77 ? -9.427 -4.309 16.601 1.00 98.19 77 GLN A C 1
ATOM 617 O O . GLN A 1 77 ? -9.977 -4.618 17.654 1.00 98.19 77 GLN A O 1
ATOM 622 N N . LEU A 1 78 ? -8.862 -3.113 16.422 1.00 98.31 78 LEU A N 1
ATOM 623 C CA . LEU A 1 78 ? -8.793 -2.093 17.473 1.00 98.31 78 LEU A CA 1
ATOM 624 C C . LEU A 1 78 ? -10.187 -1.651 17.935 1.00 98.31 78 LEU A C 1
ATOM 626 O O . LEU A 1 78 ? -10.420 -1.476 19.131 1.00 98.31 78 LEU A O 1
ATOM 630 N N . ALA A 1 79 ? -11.135 -1.519 17.004 1.00 96.75 79 ALA A N 1
ATOM 631 C CA . ALA A 1 79 ? -12.522 -1.207 17.327 1.00 96.75 79 ALA A CA 1
ATOM 632 C C . ALA A 1 79 ? -13.168 -2.308 18.185 1.00 96.75 79 ALA A C 1
ATOM 634 O O . ALA A 1 79 ? -13.834 -1.995 19.171 1.00 96.75 79 ALA A O 1
ATOM 635 N N . ALA A 1 80 ? -12.928 -3.584 17.860 1.00 97.56 80 ALA A N 1
ATOM 636 C CA . ALA A 1 80 ? -13.402 -4.717 18.656 1.00 97.56 80 ALA A CA 1
ATOM 637 C C . ALA A 1 80 ? -12.782 -4.758 20.068 1.00 97.56 80 ALA A C 1
ATOM 639 O O . ALA A 1 80 ? -13.410 -5.241 21.007 1.00 97.56 80 ALA A O 1
ATOM 640 N N . GLU A 1 81 ? -11.582 -4.200 20.237 1.00 98.12 81 GLU A N 1
ATOM 641 C CA . GLU A 1 81 ? -10.901 -4.030 21.527 1.00 98.12 81 GLU A CA 1
ATOM 642 C C . GLU A 1 81 ? -11.326 -2.758 22.294 1.00 98.12 81 GLU A C 1
ATOM 644 O O . GLU A 1 81 ? -10.743 -2.449 23.332 1.00 98.12 81 GLU A O 1
ATOM 649 N N . ASN A 1 82 ? -12.329 -2.009 21.817 1.00 97.38 82 ASN A N 1
ATOM 650 C CA . ASN A 1 82 ? -12.744 -0.695 22.340 1.00 97.38 82 ASN A CA 1
ATOM 651 C C . ASN A 1 82 ? -11.660 0.404 22.287 1.00 97.38 82 ASN A C 1
ATOM 653 O O . ASN A 1 82 ? -11.800 1.445 22.932 1.00 97.38 82 ASN A O 1
ATOM 657 N N . LYS A 1 83 ? -10.606 0.238 21.479 1.00 98.12 83 LYS A N 1
ATOM 658 C CA . LYS A 1 83 ? -9.553 1.245 21.256 1.00 98.12 83 LYS A CA 1
ATOM 659 C C . LYS A 1 83 ? -9.962 2.224 20.156 1.00 98.12 83 LYS A C 1
ATOM 661 O O . LYS A 1 83 ? -9.394 2.249 19.063 1.00 98.12 83 LYS A O 1
ATOM 666 N N . LYS A 1 84 ? -11.002 3.011 20.429 1.00 95.25 84 LYS A N 1
ATOM 667 C CA . LYS A 1 84 ? -11.703 3.824 19.424 1.00 95.25 84 LYS A CA 1
ATOM 668 C C . LYS A 1 84 ? -10.794 4.829 18.710 1.00 95.25 84 LYS A C 1
ATOM 670 O O . LYS A 1 84 ? -10.852 4.940 17.489 1.00 95.25 84 LYS A O 1
ATOM 675 N N . GLU A 1 85 ? -9.947 5.544 19.440 1.00 96.31 85 GLU A N 1
ATOM 676 C CA . GLU A 1 85 ? -9.067 6.567 18.868 1.00 96.31 85 GLU A CA 1
ATOM 677 C C . GLU A 1 85 ? -7.984 5.951 17.977 1.00 96.31 85 GLU A C 1
ATOM 679 O O . GLU A 1 85 ? -7.587 6.553 16.983 1.00 96.31 85 GLU A O 1
ATOM 684 N N . GLU A 1 86 ? -7.484 4.765 18.328 1.00 97.62 86 GLU A N 1
ATOM 685 C CA . GLU A 1 86 ? -6.519 4.026 17.510 1.00 97.62 86 GLU A CA 1
ATOM 686 C C . GLU A 1 86 ? -7.184 3.494 16.241 1.00 97.62 86 GLU A C 1
ATOM 688 O O . GLU A 1 86 ? -6.643 3.669 15.153 1.00 97.62 86 GLU A O 1
ATOM 693 N N . ALA A 1 87 ? -8.388 2.930 16.370 1.00 97.69 87 ALA A N 1
ATOM 694 C CA . ALA A 1 87 ? -9.165 2.443 15.239 1.00 97.69 87 ALA A CA 1
ATOM 695 C C . ALA A 1 87 ? -9.444 3.548 14.210 1.00 97.69 87 ALA A C 1
ATOM 697 O O . ALA A 1 87 ? -9.249 3.328 13.020 1.00 97.69 87 ALA A O 1
ATOM 698 N N . LEU A 1 88 ? -9.849 4.744 14.657 1.00 96.25 88 LEU A N 1
ATOM 699 C CA . LEU A 1 88 ? -10.118 5.876 13.762 1.00 96.25 88 LEU A CA 1
ATOM 700 C C . LEU A 1 88 ? -8.886 6.284 12.947 1.00 96.25 88 LEU A C 1
ATOM 702 O O . LEU A 1 88 ? -9.002 6.491 11.745 1.00 96.25 88 LEU A O 1
ATOM 706 N N . ARG A 1 89 ? -7.698 6.316 13.564 1.00 97.56 89 ARG A N 1
ATOM 707 C CA . ARG A 1 89 ? -6.461 6.631 12.831 1.00 97.56 89 ARG A CA 1
ATOM 708 C C . ARG A 1 89 ? -6.152 5.600 11.750 1.00 97.56 89 ARG A C 1
ATOM 710 O O . ARG A 1 89 ? -5.693 5.964 10.674 1.00 97.56 89 ARG A O 1
ATOM 717 N N . GLU A 1 90 ? -6.400 4.325 12.027 1.00 97.75 90 GLU A N 1
ATOM 718 C CA . GLU A 1 90 ? -6.201 3.258 11.044 1.00 97.75 90 GLU A CA 1
ATOM 719 C C . GLU A 1 90 ? -7.254 3.316 9.920 1.00 97.75 90 GLU A C 1
ATOM 721 O O . GLU A 1 90 ? -6.913 3.108 8.758 1.00 97.75 90 GLU A O 1
ATOM 726 N N . TYR A 1 91 ? -8.506 3.689 10.215 1.00 96.12 91 TYR A N 1
ATOM 727 C CA . TYR A 1 91 ? -9.507 3.970 9.175 1.00 96.12 91 TYR A CA 1
ATOM 728 C C . TYR A 1 91 ? -9.093 5.142 8.272 1.00 96.12 91 TYR A C 1
ATOM 730 O O . TYR A 1 91 ? -9.196 5.037 7.049 1.00 96.12 91 TYR A O 1
ATOM 738 N N . ASP A 1 92 ? -8.569 6.228 8.845 1.00 94.88 92 ASP A N 1
ATOM 739 C CA . ASP A 1 92 ? -8.084 7.383 8.076 1.00 94.88 92 ASP A CA 1
ATOM 740 C C . ASP A 1 92 ? -6.901 7.006 7.165 1.00 94.88 92 ASP A C 1
ATOM 742 O O . ASP A 1 92 ? -6.829 7.424 6.003 1.00 94.88 92 ASP A O 1
ATOM 746 N N . MET A 1 93 ? -5.985 6.166 7.659 1.00 96.00 93 MET A N 1
ATOM 747 C CA . MET A 1 93 ? -4.893 5.615 6.849 1.00 96.00 93 MET A CA 1
ATOM 748 C C . MET A 1 93 ? -5.420 4.735 5.711 1.00 96.00 93 MET A C 1
ATOM 750 O O . MET A 1 93 ? -4.971 4.868 4.571 1.00 96.00 93 MET A O 1
ATOM 754 N N . ALA A 1 94 ? -6.417 3.892 5.984 1.00 96.12 94 ALA A N 1
ATOM 755 C CA . ALA A 1 94 ? -7.044 3.055 4.969 1.00 96.12 94 ALA A CA 1
ATOM 756 C C . ALA A 1 94 ? -7.650 3.899 3.828 1.00 96.12 94 ALA A C 1
ATOM 758 O O . ALA A 1 94 ? -7.404 3.625 2.650 1.00 96.12 94 ALA A O 1
ATOM 759 N N . LEU A 1 95 ? -8.364 4.978 4.174 1.00 93.38 95 LEU A N 1
ATOM 760 C CA . LEU A 1 95 ? -8.937 5.928 3.212 1.00 93.38 95 LEU A CA 1
ATOM 761 C C . LEU A 1 95 ? -7.879 6.730 2.454 1.00 93.38 95 LEU A C 1
ATOM 763 O O . LEU A 1 95 ? -8.111 7.108 1.309 1.00 93.38 95 LEU A O 1
ATOM 767 N N . THR A 1 96 ? -6.717 6.985 3.056 1.00 92.56 96 THR A N 1
ATOM 768 C CA . THR A 1 96 ? -5.611 7.676 2.378 1.00 92.56 96 THR A CA 1
ATOM 769 C C . THR A 1 96 ? -5.079 6.852 1.202 1.00 92.56 96 THR A C 1
ATOM 771 O O . THR A 1 96 ? -4.740 7.409 0.153 1.00 92.56 96 THR A O 1
ATOM 774 N N . TYR A 1 97 ? -5.027 5.526 1.348 1.00 92.94 97 TYR A N 1
ATOM 775 C CA . TYR A 1 97 ? -4.529 4.639 0.300 1.00 92.94 97 TYR A CA 1
ATOM 776 C C . TYR A 1 97 ? -5.580 4.233 -0.734 1.00 92.94 97 TYR A C 1
ATOM 778 O O . TYR A 1 97 ? -5.246 4.153 -1.920 1.00 92.94 97 TYR A O 1
ATOM 786 N N . ASP A 1 98 ? -6.830 4.012 -0.320 1.00 86.56 98 ASP A N 1
ATOM 787 C CA . ASP A 1 98 ? -7.941 3.695 -1.226 1.00 86.56 98 ASP A CA 1
ATOM 788 C C . ASP A 1 98 ? -9.189 4.561 -0.946 1.00 86.56 98 ASP A C 1
ATOM 790 O O . ASP A 1 98 ? -10.190 4.075 -0.409 1.00 86.56 98 ASP A O 1
ATOM 794 N N . PRO A 1 99 ? -9.168 5.852 -1.344 1.00 79.44 99 PRO A N 1
ATOM 795 C CA . PRO A 1 99 ? -10.275 6.779 -1.088 1.00 79.44 99 PRO A CA 1
ATOM 796 C C . PRO A 1 99 ? -11.582 6.394 -1.792 1.00 79.44 99 PRO A C 1
ATOM 798 O O . PRO A 1 99 ? -12.653 6.869 -1.422 1.00 79.44 99 PRO A O 1
ATOM 801 N N . ALA A 1 100 ? -11.504 5.585 -2.853 1.00 78.25 100 ALA A N 1
ATOM 802 C CA . ALA A 1 100 ? -12.662 5.159 -3.635 1.00 78.25 100 ALA A CA 1
ATOM 803 C C . ALA A 1 100 ? -13.313 3.879 -3.080 1.00 78.25 100 ALA A C 1
ATOM 805 O O . ALA A 1 100 ? -14.353 3.447 -3.592 1.00 78.25 100 ALA A O 1
ATOM 806 N N . SER A 1 101 ? -12.718 3.264 -2.053 1.00 77.31 101 SER A N 1
ATOM 807 C CA . SER A 1 101 ? -13.234 2.040 -1.456 1.00 77.31 101 SER A CA 1
ATOM 808 C C . SER A 1 101 ? -14.530 2.292 -0.698 1.00 77.31 101 SER A C 1
ATOM 810 O O . SER A 1 101 ? -14.549 2.849 0.399 1.00 77.31 101 SER A O 1
ATOM 812 N N . LYS A 1 102 ? -15.631 1.780 -1.249 1.00 75.69 102 LYS A N 1
ATOM 813 C CA . LYS A 1 102 ? -16.923 1.754 -0.550 1.00 75.69 102 LYS A CA 1
ATOM 814 C C . LYS A 1 102 ? -16.879 0.909 0.726 1.00 75.69 102 LYS A C 1
ATOM 816 O O . LYS A 1 102 ? -17.591 1.209 1.664 1.00 75.69 102 LYS A O 1
ATOM 821 N N . VAL A 1 103 ? -16.007 -0.101 0.777 1.00 77.81 103 VAL A N 1
ATOM 822 C CA . VAL A 1 103 ? -15.877 -1.020 1.922 1.00 77.81 103 VAL A CA 1
ATOM 823 C C . VAL A 1 103 ? -15.256 -0.340 3.150 1.00 77.81 103 VAL A C 1
ATOM 825 O O . VAL A 1 103 ? -15.477 -0.799 4.268 1.00 77.81 103 VAL A O 1
ATOM 828 N N . ILE A 1 104 ? -14.455 0.714 2.950 1.00 77.56 104 ILE A N 1
ATOM 829 C CA . ILE A 1 104 ? -13.825 1.482 4.038 1.00 77.56 104 ILE A CA 1
ATOM 830 C C . ILE A 1 104 ? -14.750 2.617 4.517 1.00 77.56 104 ILE A C 1
ATOM 832 O O . ILE A 1 104 ? -14.692 2.997 5.680 1.00 77.56 104 ILE A O 1
ATOM 836 N N . ALA A 1 105 ? -15.594 3.155 3.630 1.00 67.6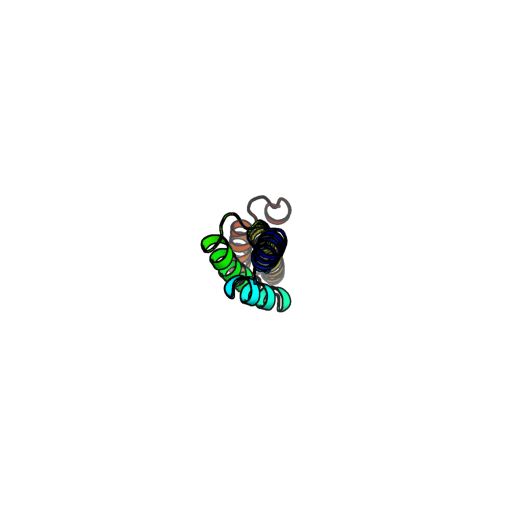9 105 ALA A N 1
ATOM 837 C CA . ALA A 1 105 ? -16.459 4.305 3.906 1.00 67.69 105 ALA A CA 1
ATOM 838 C C . ALA A 1 105 ? -17.782 3.970 4.635 1.00 67.69 105 ALA A C 1
ATOM 840 O O . ALA 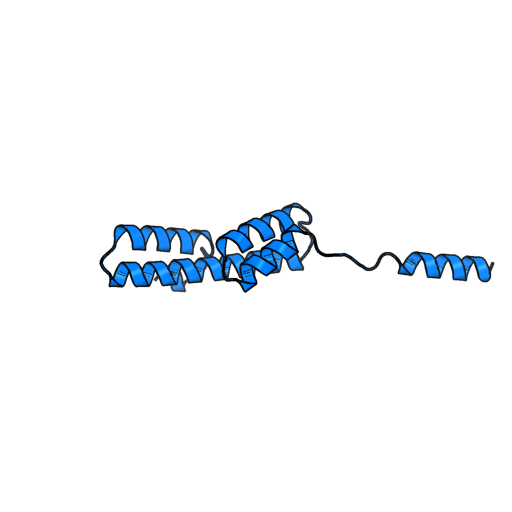A 1 105 ? -18.521 4.893 4.980 1.00 67.69 105 ALA A O 1
ATOM 841 N N . GLU A 1 106 ? -18.089 2.684 4.824 1.00 58.50 106 GLU A N 1
ATOM 842 C CA . GLU A 1 106 ? -19.267 2.157 5.541 1.00 58.50 106 GLU A CA 1
ATOM 843 C C . GLU A 1 106 ? -18.948 1.837 7.007 1.00 58.50 106 GLU A C 1
ATOM 845 O O . GLU A 1 106 ? -19.778 2.203 7.872 1.00 58.50 106 GLU A O 1
#

InterPro domains:
  IPR011990 Tetratricopeptide-like helical domain superfamily [G3DSA:1.25.40.10] (18-105)
  IPR011990 Tetratricopeptide-like helical domain superfamily [SSF48452] (25-101)

Sequence (106 aa):
MKKIAFLLVFVAVFWGCQTFSPSYKSGTEAAINKDWDEAVKHYERAVLGDPKNSVYRLALMRARVAAGYDHLYKARQLAAENKKEEALREYDMALTYDPASKVIAE

pLDDT: mean 88.83, std 14.97, range [53.28, 98.75]

Organism: NCBI:txid412755

Radius of gyration: 21.16 Å; chains: 1; bounding box: 46×19×71 Å